Protein AF-A0AA35ZK18-F1 (afdb_monomer)

Mean predicted aligned error: 9.2 Å

pLDD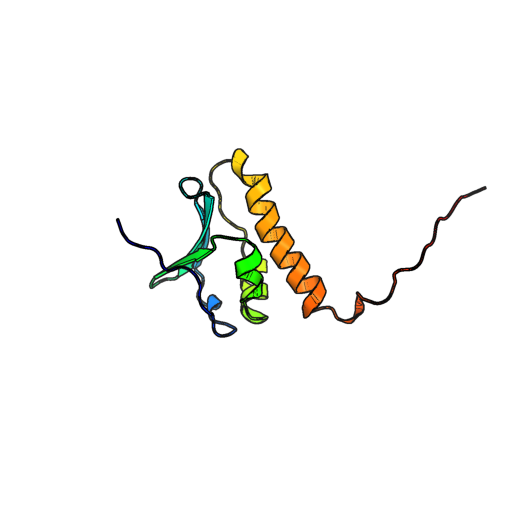T: mean 81.98, std 16.63, range [38.28, 95.06]

Nearest PDB structures (foldseek):
  7pwo-assembly1_k2  TM=5.373E-01  e=1.212E+00  Giardia lamblia ATCC 50803
  5t45-assembly1_A  TM=2.754E-01  e=8.329E+00  Gallus gallus

Radius of gyration: 16.93 Å; Cα contacts (8 Å, |Δi|>4): 133; chains: 1; bounding box: 49×48×28 Å

Secondary structure (DSSP, 8-state):
---PPBPS---TTGGGG--EEEEETTTTEEEEEETTEEEEE-SGGGGGGS-HHHHHHHHHSPPB-S-GGGHHHHHHHHHHHHHHIIIII-GGGSS----------

Solvent-accessible surface area (backbone atoms only — not comparable to full-atom values): 6582 Å² total; per-residue (Å²): 134,86,83,68,50,66,82,86,79,59,64,67,46,69,47,79,64,55,75,50,37,32,49,40,75,94,74,65,26,42,33,44,34,37,93,91,49,58,38,39,39,76,47,66,70,59,60,73,60,48,28,73,57,27,49,51,53,51,72,76,49,75,75,42,68,92,55,77,88,49,46,71,62,54,47,50,45,55,49,47,50,53,49,48,47,52,66,75,73,35,78,80,70,84,74,72,91,73,86,79,86,78,83,78,134

Sequence (105 aa):
MTQIPIVQHFCDGSLHNMEYWVFDEATATAVIKFPNGVFRIVDRKDLLQFGERDIHTSAQHRIIYKTELVEPVVKEFTSMIAEIIKKKMCPGVMGRSDMLVIEKD

Organism: Lactuca saligna (NCBI:txid75948)

Foldseek 3Di:
DDDAAEDPADDACNCVQFPAWEQDPVLRWIWTDGPVHIYTDNDLCSCVRYDPNNLVSNLVHQHHYDDPVCVVVSVVSNVSSVVCCVPPVCPPVPPDPDDDPDDDD

Structure (mmC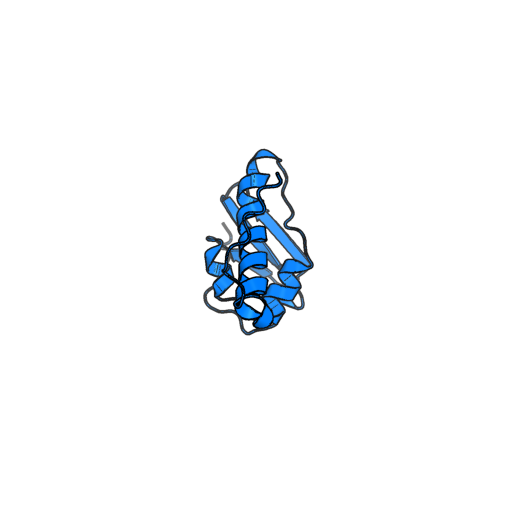IF, N/CA/C/O backbone):
data_AF-A0AA35ZK18-F1
#
_entry.id   AF-A0AA35ZK18-F1
#
loop_
_atom_site.group_PDB
_atom_site.id
_atom_site.type_symbol
_atom_site.label_atom_id
_atom_site.label_alt_id
_atom_site.label_comp_id
_atom_site.label_asym_id
_atom_site.label_entity_id
_atom_site.label_seq_id
_atom_site.pdbx_PDB_ins_code
_atom_site.Cartn_x
_atom_site.Cartn_y
_atom_site.Cartn_z
_atom_site.occupancy
_atom_site.B_iso_or_equiv
_atom_site.auth_seq_id
_atom_site.auth_comp_id
_atom_site.auth_asym_id
_atom_site.auth_atom_id
_atom_site.pdbx_PDB_model_num
ATOM 1 N N . MET A 1 1 ? -15.442 -14.435 10.343 1.00 43.47 1 MET A N 1
ATOM 2 C CA . MET A 1 1 ? -14.273 -13.552 10.150 1.00 43.47 1 MET A CA 1
ATOM 3 C C . MET A 1 1 ? -13.698 -13.864 8.784 1.00 43.47 1 MET A C 1
ATOM 5 O O . MET A 1 1 ? -13.257 -14.985 8.577 1.00 43.47 1 MET A O 1
ATOM 9 N N . THR A 1 2 ? -13.806 -12.943 7.831 1.00 52.72 2 THR A N 1
ATOM 10 C CA . THR A 1 2 ? -13.293 -13.150 6.471 1.00 52.72 2 THR A CA 1
ATOM 11 C C . THR A 1 2 ? -11.781 -12.959 6.500 1.00 52.72 2 THR A C 1
ATOM 13 O O . THR A 1 2 ? -11.303 -11.887 6.861 1.00 52.72 2 THR A O 1
ATOM 16 N N . GLN A 1 3 ? -11.024 -14.008 6.192 1.00 70.75 3 GLN A N 1
ATOM 17 C CA . GLN A 1 3 ? -9.566 -13.956 6.167 1.00 70.75 3 GLN A CA 1
ATOM 18 C C . GLN A 1 3 ? -9.124 -13.180 4.921 1.00 70.75 3 GLN A C 1
ATOM 20 O O . GLN A 1 3 ? -9.355 -13.625 3.799 1.00 70.75 3 GLN A O 1
ATOM 25 N N . ILE A 1 4 ? -8.540 -11.995 5.113 1.00 73.50 4 ILE A N 1
ATOM 26 C CA . ILE A 1 4 ? -7.982 -11.200 4.011 1.00 73.50 4 ILE A CA 1
ATOM 27 C C . ILE A 1 4 ? -6.634 -11.820 3.619 1.00 73.50 4 ILE A C 1
ATOM 29 O O . ILE A 1 4 ? -5.798 -12.024 4.505 1.00 73.50 4 ILE A O 1
ATOM 33 N N . PRO A 1 5 ? -6.402 -12.128 2.333 1.00 72.88 5 PRO A N 1
ATOM 34 C CA . PRO A 1 5 ? -5.141 -12.705 1.894 1.00 72.88 5 PRO A CA 1
ATOM 35 C C . PRO A 1 5 ? -3.970 -11.731 2.101 1.00 72.88 5 PRO A C 1
ATOM 37 O O . PRO A 1 5 ? -4.079 -10.525 1.855 1.00 72.88 5 PRO A O 1
ATOM 40 N N . ILE A 1 6 ? -2.842 -12.287 2.549 1.00 73.12 6 ILE A N 1
ATOM 41 C CA . ILE A 1 6 ? -1.549 -11.601 2.666 1.00 73.12 6 ILE A CA 1
ATOM 42 C C . ILE A 1 6 ? -0.813 -11.749 1.332 1.00 73.12 6 ILE A C 1
ATOM 44 O O . ILE A 1 6 ? -0.907 -12.791 0.679 1.00 73.12 6 ILE A O 1
ATOM 48 N N . VAL A 1 7 ? -0.088 -10.711 0.924 1.00 67.12 7 VAL A N 1
ATOM 49 C CA . VAL A 1 7 ? 0.692 -10.707 -0.319 1.00 67.12 7 VAL A CA 1
ATOM 50 C C . VAL A 1 7 ? 1.769 -11.798 -0.287 1.00 67.12 7 VAL A C 1
ATOM 52 O O . VAL A 1 7 ? 2.605 -11.812 0.611 1.00 67.12 7 VAL A O 1
ATOM 55 N N . GLN A 1 8 ? 1.757 -12.705 -1.272 1.00 63.78 8 GLN A N 1
ATOM 56 C CA . GLN A 1 8 ? 2.814 -13.718 -1.450 1.00 63.78 8 GLN A CA 1
ATOM 57 C C . GLN A 1 8 ? 3.607 -13.545 -2.756 1.00 63.78 8 GLN A C 1
ATOM 59 O O . GLN A 1 8 ? 4.766 -13.951 -2.817 1.00 63.78 8 GLN A O 1
ATOM 64 N N . HIS A 1 9 ? 3.011 -12.927 -3.781 1.00 67.06 9 HIS A N 1
ATOM 65 C CA . HIS A 1 9 ? 3.681 -12.427 -4.986 1.00 67.06 9 HIS A CA 1
ATOM 66 C C . HIS A 1 9 ? 2.659 -11.675 -5.846 1.00 67.06 9 HIS A C 1
ATOM 68 O O . HIS A 1 9 ? 1.578 -12.207 -6.099 1.00 67.06 9 HIS A O 1
ATOM 74 N N . PHE A 1 10 ? 2.995 -10.478 -6.325 1.00 71.06 10 PHE A N 1
ATOM 75 C CA . PHE A 1 10 ? 2.222 -9.794 -7.364 1.00 71.06 10 PHE A CA 1
ATOM 76 C C . PHE A 1 10 ? 2.997 -9.839 -8.679 1.00 71.06 10 PHE A C 1
ATOM 78 O O . PHE A 1 10 ? 4.193 -9.557 -8.714 1.00 71.06 10 PHE A O 1
ATOM 85 N N . CYS A 1 11 ? 2.320 -10.188 -9.774 1.00 82.94 11 CYS A N 1
ATOM 86 C CA . CYS A 1 11 ? 2.863 -9.906 -11.097 1.00 82.94 11 CYS A CA 1
ATOM 87 C C . CYS A 1 11 ? 2.928 -8.386 -11.272 1.00 82.94 11 CYS A C 1
ATOM 89 O O . CYS A 1 11 ? 1.980 -7.697 -10.903 1.00 82.94 11 CYS A O 1
ATOM 91 N N . ASP A 1 12 ? 4.004 -7.863 -11.856 1.00 87.88 12 ASP A N 1
ATOM 92 C CA . ASP A 1 12 ? 4.117 -6.422 -12.085 1.00 87.88 12 ASP A CA 1
ATOM 93 C C . ASP A 1 12 ? 2.915 -5.884 -12.886 1.00 87.88 12 ASP A C 1
ATOM 95 O O . ASP A 1 12 ? 2.542 -6.434 -13.931 1.00 87.88 12 ASP A O 1
ATOM 99 N N . GLY A 1 13 ? 2.311 -4.806 -12.387 1.00 89.38 13 GLY A N 1
ATOM 100 C CA . GLY A 1 13 ? 1.108 -4.183 -12.941 1.00 89.38 13 GLY A CA 1
ATOM 101 C C . GLY A 1 13 ? -0.203 -4.760 -12.398 1.00 89.38 13 GLY A C 1
ATOM 102 O O . GLY A 1 13 ? -1.274 -4.421 -12.905 1.00 89.38 13 GLY A O 1
ATOM 103 N N . SER A 1 14 ? -0.162 -5.619 -11.379 1.00 89.25 14 SER A N 1
ATOM 104 C CA . SER A 1 14 ? -1.370 -6.153 -10.737 1.00 89.25 14 SER A CA 1
ATOM 105 C C . SER A 1 14 ? -2.218 -5.081 -10.052 1.00 89.25 14 SER A C 1
ATOM 107 O O . SER A 1 14 ? -3.407 -5.302 -9.852 1.00 89.25 14 SER A O 1
ATOM 109 N N . LEU A 1 15 ? -1.648 -3.919 -9.724 1.00 90.69 15 LEU A N 1
ATOM 110 C CA . LEU A 1 15 ? -2.367 -2.808 -9.100 1.00 90.69 15 LEU A CA 1
ATOM 111 C C . LEU A 1 15 ? -3.109 -1.901 -10.091 1.00 90.69 15 LEU A C 1
ATOM 113 O O . LEU A 1 15 ? -3.742 -0.944 -9.658 1.00 90.69 15 LEU A O 1
ATOM 117 N N . HIS A 1 16 ? -3.080 -2.176 -11.400 1.00 90.62 16 HIS A N 1
ATOM 118 C CA . HIS A 1 16 ? -3.683 -1.304 -12.424 1.00 90.62 16 HIS A CA 1
ATOM 119 C C . HIS A 1 16 ? -5.182 -1.002 -12.218 1.00 90.62 16 HIS A C 1
ATOM 121 O O . HIS A 1 16 ? -5.678 -0.003 -12.730 1.00 90.62 16 HIS A O 1
ATOM 127 N N . ASN A 1 17 ? -5.903 -1.862 -11.496 1.00 90.19 17 ASN A N 1
ATOM 128 C CA . ASN A 1 17 ? -7.319 -1.719 -11.154 1.00 90.19 17 ASN A CA 1
ATOM 129 C C . ASN A 1 17 ? -7.549 -1.509 -9.645 1.00 90.19 17 ASN A C 1
ATOM 131 O O . ASN A 1 17 ? -8.633 -1.803 -9.142 1.00 90.19 17 ASN A O 1
ATOM 135 N N . MET A 1 18 ? -6.534 -1.042 -8.915 1.00 93.19 18 MET A N 1
ATOM 136 C CA . MET A 1 18 ? -6.684 -0.611 -7.528 1.00 93.19 18 MET A CA 1
ATOM 137 C C . MET A 1 18 ? -7.706 0.530 -7.448 1.00 93.19 18 MET A C 1
ATOM 139 O O . MET A 1 18 ? -7.592 1.516 -8.169 1.00 93.19 18 MET A O 1
ATOM 143 N N . GLU A 1 19 ? -8.684 0.413 -6.550 1.00 92.75 19 GLU A N 1
ATOM 144 C CA . GLU A 1 19 ? -9.666 1.479 -6.306 1.00 92.75 19 GLU A CA 1
ATOM 145 C C . GLU A 1 19 ? -9.120 2.490 -5.299 1.00 92.75 19 GLU A C 1
ATOM 147 O O . GLU A 1 19 ? -9.168 3.700 -5.504 1.00 92.75 19 GLU A O 1
ATOM 152 N N . TYR A 1 20 ? -8.601 1.978 -4.185 1.00 91.62 20 TYR A N 1
ATOM 153 C CA . TYR A 1 20 ? -7.972 2.764 -3.136 1.00 91.62 20 TYR A CA 1
ATOM 154 C C . TYR A 1 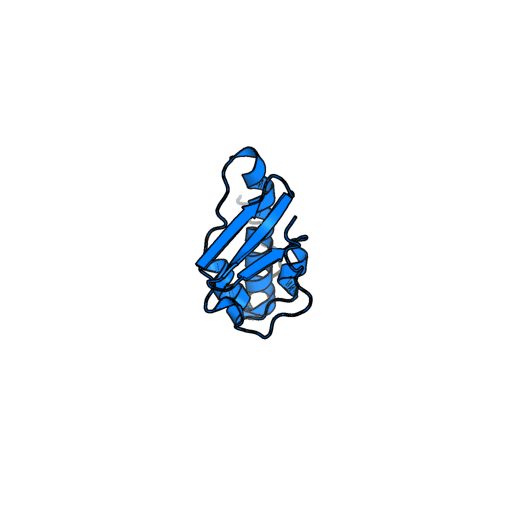20 ? -7.151 1.856 -2.231 1.00 91.62 20 TYR A C 1
ATOM 156 O O . TYR A 1 20 ? -7.256 0.628 -2.262 1.00 91.62 20 TYR A O 1
ATOM 164 N N . TRP A 1 21 ? -6.370 2.475 -1.359 1.00 93.62 21 TRP A N 1
ATOM 165 C CA . TRP A 1 21 ? -5.716 1.780 -0.268 1.00 93.62 21 TRP A CA 1
ATOM 166 C C . TRP A 1 21 ? -5.833 2.581 1.023 1.00 93.62 21 TRP A C 1
ATOM 168 O O . TRP A 1 21 ? -5.802 3.812 1.030 1.00 93.62 21 TRP A O 1
ATOM 178 N N . VAL A 1 22 ? -6.069 1.864 2.113 1.00 94.69 22 VAL A N 1
ATOM 179 C CA . VAL A 1 22 ? -6.476 2.406 3.409 1.00 94.69 22 VAL A CA 1
ATOM 180 C C . VAL A 1 22 ? -5.607 1.804 4.501 1.00 94.69 22 VAL A C 1
ATOM 182 O O . VAL A 1 22 ? -5.200 0.651 4.403 1.00 94.69 22 VAL A O 1
ATOM 185 N N . PHE A 1 23 ? -5.327 2.563 5.550 1.00 94.94 23 PHE A N 1
ATOM 186 C CA . PHE A 1 23 ? -4.731 2.032 6.762 1.00 94.94 23 PHE A CA 1
ATOM 187 C C . PHE A 1 23 ? -5.837 1.565 7.710 1.00 94.94 23 PHE A C 1
ATOM 189 O O . PHE A 1 23 ? -6.659 2.357 8.173 1.00 94.94 23 PHE A O 1
ATOM 196 N N . ASP A 1 24 ? -5.873 0.264 7.972 1.00 91.94 24 ASP A N 1
ATOM 197 C CA . ASP A 1 24 ? -6.763 -0.340 8.951 1.00 91.94 24 ASP A CA 1
ATOM 198 C C . ASP A 1 24 ? -6.124 -0.274 10.340 1.00 91.94 24 ASP A C 1
ATOM 200 O O . ASP A 1 24 ? -5.202 -1.025 10.663 1.00 91.94 24 ASP A O 1
ATOM 204 N N . GLU A 1 25 ? -6.637 0.636 11.164 1.00 89.31 25 GLU A N 1
ATOM 205 C CA . GLU A 1 25 ? -6.152 0.898 12.522 1.00 89.31 25 GLU A CA 1
ATOM 206 C C . GLU A 1 25 ? -6.397 -0.283 13.464 1.00 89.31 25 GLU A C 1
ATOM 208 O O . GLU A 1 25 ? -5.568 -0.557 14.329 1.00 89.31 25 GLU A O 1
ATOM 213 N N . ALA A 1 26 ? -7.496 -1.025 13.272 1.00 89.25 26 ALA A N 1
ATOM 214 C CA . ALA A 1 26 ? -7.843 -2.153 14.138 1.00 89.25 26 ALA A CA 1
ATOM 215 C C . ALA A 1 26 ? -6.811 -3.276 14.040 1.00 89.25 26 ALA A C 1
ATOM 217 O O . ALA A 1 26 ? -6.627 -4.059 14.971 1.00 89.25 26 ALA A O 1
ATOM 218 N N . THR A 1 27 ? -6.150 -3.358 12.890 1.00 87.44 27 THR A N 1
ATOM 219 C CA . THR A 1 27 ? -5.209 -4.422 12.598 1.00 87.44 27 THR A CA 1
ATOM 220 C C . THR A 1 27 ? -3.799 -3.907 12.306 1.00 87.44 27 THR A C 1
ATOM 222 O O . THR A 1 27 ? -2.914 -4.718 12.044 1.00 87.44 27 THR A O 1
ATOM 225 N N . ALA A 1 28 ? -3.589 -2.589 12.408 1.00 88.81 28 ALA A N 1
ATOM 226 C CA . ALA A 1 28 ? -2.341 -1.861 12.185 1.00 88.81 28 ALA A CA 1
ATOM 227 C C . ALA A 1 28 ? -1.663 -2.182 10.841 1.00 88.81 28 ALA A C 1
ATOM 229 O O . ALA A 1 28 ? -0.463 -2.440 10.785 1.00 88.81 28 ALA A O 1
ATOM 230 N N . THR A 1 29 ? -2.431 -2.197 9.748 1.00 91.38 29 THR A N 1
ATOM 231 C CA . THR A 1 29 ? -1.911 -2.585 8.421 1.00 91.38 29 THR A CA 1
ATOM 232 C C . THR A 1 29 ? -2.490 -1.770 7.286 1.00 91.38 29 THR A C 1
ATOM 234 O O . THR A 1 29 ? -3.597 -1.247 7.390 1.00 91.38 29 THR A O 1
ATOM 237 N N . ALA A 1 30 ? -1.770 -1.717 6.167 1.00 92.88 30 ALA A N 1
ATOM 238 C CA . ALA A 1 30 ? -2.308 -1.164 4.936 1.00 92.88 30 ALA A CA 1
ATOM 239 C C . ALA A 1 30 ? -3.126 -2.228 4.187 1.00 92.88 30 ALA A C 1
ATOM 241 O O . ALA A 1 30 ? -2.753 -3.398 4.109 1.00 92.88 30 ALA A O 1
ATOM 242 N N . VAL A 1 31 ? -4.258 -1.822 3.627 1.00 93.62 31 VAL A N 1
ATOM 243 C CA . VAL A 1 31 ? -5.171 -2.670 2.863 1.00 93.62 31 VAL A CA 1
ATOM 244 C C . VAL A 1 31 ? -5.375 -2.041 1.496 1.00 93.62 31 VAL A C 1
ATOM 246 O O . VAL A 1 31 ? -5.816 -0.900 1.400 1.00 93.62 31 VAL A O 1
ATOM 249 N N . ILE A 1 32 ? -5.086 -2.795 0.440 1.00 93.31 32 ILE A N 1
ATOM 250 C CA . ILE A 1 32 ? -5.391 -2.421 -0.939 1.00 93.31 32 ILE A CA 1
ATOM 251 C C . ILE A 1 32 ? -6.759 -2.990 -1.305 1.00 93.31 32 ILE A C 1
ATOM 253 O O . ILE A 1 32 ? -7.006 -4.191 -1.161 1.00 93.31 32 ILE A O 1
ATOM 257 N N . LYS A 1 33 ? -7.645 -2.126 -1.795 1.00 92.50 33 LYS A N 1
ATOM 258 C CA . LYS A 1 33 ? -8.966 -2.488 -2.293 1.00 92.50 33 LYS A CA 1
ATOM 259 C C . LYS A 1 33 ? -8.961 -2.578 -3.817 1.00 92.50 33 LYS A C 1
ATOM 261 O O . LYS A 1 33 ? -8.501 -1.676 -4.513 1.00 92.50 33 LYS A O 1
ATOM 266 N N . PHE A 1 34 ? -9.551 -3.662 -4.303 1.00 91.44 34 PHE A N 1
ATOM 267 C CA . PHE A 1 34 ? -9.866 -3.911 -5.703 1.00 91.44 34 PHE A CA 1
ATOM 268 C C . PHE A 1 34 ? -11.380 -4.111 -5.858 1.00 91.44 34 PHE A C 1
ATOM 270 O O . PHE A 1 34 ? -12.042 -4.500 -4.880 1.00 91.44 34 PHE A O 1
ATOM 277 N N . PRO A 1 35 ? -11.917 -4.010 -7.087 1.00 89.69 35 PRO A N 1
ATOM 278 C CA . PRO A 1 35 ? -13.328 -4.293 -7.348 1.00 89.69 35 PRO A CA 1
ATOM 279 C C . PRO A 1 35 ? -13.733 -5.686 -6.848 1.00 89.69 35 PRO A C 1
ATOM 281 O O . PRO A 1 35 ? -14.750 -5.859 -6.179 1.00 89.69 35 PRO A O 1
ATOM 284 N N . ASN A 1 36 ? -12.860 -6.675 -7.067 1.00 87.00 36 ASN A N 1
ATOM 285 C CA . ASN A 1 36 ? -13.144 -8.087 -6.801 1.00 87.00 36 ASN A CA 1
ATOM 286 C C . ASN A 1 36 ? -12.435 -8.640 -5.556 1.00 87.00 36 ASN A C 1
ATOM 288 O O . ASN A 1 36 ? -12.420 -9.851 -5.349 1.00 87.00 36 ASN A O 1
ATOM 292 N N . GLY A 1 37 ? -11.814 -7.795 -4.728 1.00 86.88 37 GLY A N 1
ATOM 293 C CA . GLY A 1 37 ? -11.044 -8.303 -3.598 1.00 86.88 37 GLY A CA 1
ATOM 294 C C . GLY A 1 37 ? -10.403 -7.241 -2.723 1.00 86.88 37 GLY A C 1
ATOM 295 O O . GLY A 1 37 ? -10.537 -6.040 -2.946 1.00 86.88 37 GLY A O 1
ATOM 296 N N . VAL A 1 38 ? -9.718 -7.713 -1.692 1.00 90.38 38 VAL A N 1
ATOM 297 C CA . VAL A 1 38 ? -8.891 -6.908 -0.794 1.00 90.38 38 VAL A CA 1
ATOM 298 C C . VAL A 1 38 ? -7.608 -7.667 -0.516 1.00 90.38 38 VAL A C 1
ATOM 300 O O . VAL A 1 38 ? -7.634 -8.889 -0.378 1.00 90.38 38 VAL A O 1
ATOM 303 N N . PHE A 1 39 ? -6.507 -6.941 -0.409 1.00 88.69 39 PHE A N 1
ATOM 304 C CA . PHE A 1 39 ? -5.213 -7.490 -0.029 1.00 88.69 39 PHE A CA 1
ATOM 305 C C . PHE A 1 39 ? -4.640 -6.698 1.125 1.00 88.69 39 PHE A C 1
ATOM 307 O O . PHE A 1 39 ? -4.813 -5.483 1.201 1.00 88.69 39 PHE A O 1
ATOM 314 N N . ARG A 1 40 ? -3.948 -7.396 2.019 1.00 90.81 40 ARG A N 1
ATOM 315 C CA . ARG A 1 40 ? -3.369 -6.803 3.216 1.00 90.81 40 ARG A CA 1
ATOM 316 C C . ARG A 1 40 ? -1.850 -6.796 3.127 1.00 90.81 40 ARG A C 1
ATOM 318 O O . ARG A 1 40 ? -1.237 -7.811 2.804 1.00 90.81 40 ARG A O 1
ATOM 325 N N . ILE A 1 41 ? -1.276 -5.645 3.441 1.00 91.38 41 ILE A N 1
ATOM 326 C CA . ILE A 1 41 ? 0.155 -5.377 3.525 1.00 91.38 41 ILE A CA 1
ATOM 327 C C . ILE A 1 41 ? 0.471 -5.239 5.009 1.00 91.38 41 ILE A C 1
ATOM 329 O O . ILE A 1 41 ? 0.045 -4.278 5.657 1.00 91.38 41 ILE A O 1
ATOM 333 N N . VAL A 1 42 ? 1.141 -6.250 5.556 1.00 89.06 42 VAL A N 1
ATOM 334 C CA . VAL A 1 42 ? 1.349 -6.353 7.002 1.00 89.06 42 VAL A CA 1
ATOM 335 C C . VAL A 1 42 ? 2.572 -5.552 7.419 1.00 89.06 42 VAL A C 1
ATOM 337 O O . VAL A 1 42 ? 2.519 -4.825 8.407 1.00 89.06 42 VAL A O 1
ATOM 340 N N . ASP A 1 43 ? 3.642 -5.637 6.633 1.00 90.19 43 ASP A N 1
ATOM 341 C CA . ASP A 1 43 ? 4.866 -4.870 6.830 1.00 90.19 43 ASP A CA 1
ATOM 342 C C . ASP A 1 43 ? 5.096 -3.964 5.615 1.00 90.19 43 ASP A C 1
ATOM 344 O O . ASP A 1 43 ? 4.889 -4.359 4.469 1.00 90.19 43 ASP A O 1
ATOM 348 N N . ARG A 1 44 ? 5.592 -2.742 5.833 1.00 91.31 44 ARG A N 1
ATOM 349 C CA . ARG A 1 44 ? 6.018 -1.855 4.738 1.00 91.31 44 ARG A CA 1
ATOM 350 C C . ARG A 1 44 ? 7.037 -2.521 3.804 1.00 91.31 44 ARG A C 1
ATOM 352 O O . ARG A 1 44 ? 7.089 -2.187 2.627 1.00 91.31 44 ARG A O 1
ATOM 359 N N . LYS A 1 45 ? 7.838 -3.471 4.297 1.00 91.12 45 LYS A N 1
ATOM 360 C CA . LYS A 1 45 ? 8.788 -4.263 3.503 1.00 91.12 45 LYS A CA 1
ATOM 361 C C . LYS A 1 45 ? 8.108 -5.157 2.470 1.00 91.12 45 LYS A C 1
ATOM 363 O O . LYS A 1 45 ? 8.752 -5.485 1.477 1.00 91.12 45 LYS A O 1
ATOM 368 N N . ASP A 1 46 ? 6.832 -5.493 2.640 1.00 90.38 46 ASP A N 1
ATOM 369 C CA . ASP A 1 46 ? 6.072 -6.252 1.641 1.00 90.38 46 ASP A CA 1
ATOM 370 C C . ASP A 1 46 ? 5.959 -5.472 0.317 1.00 90.38 46 ASP A C 1
ATOM 372 O O . ASP A 1 46 ? 5.889 -6.075 -0.753 1.00 90.38 46 ASP A O 1
ATOM 376 N N . LEU A 1 47 ? 6.072 -4.135 0.356 1.00 90.88 47 LEU A N 1
ATOM 377 C CA . LEU A 1 47 ? 6.143 -3.282 -0.838 1.00 90.88 47 LEU A CA 1
ATOM 378 C C . LEU A 1 47 ? 7.379 -3.566 -1.705 1.00 90.88 47 LEU A C 1
ATOM 380 O O . LEU A 1 47 ? 7.379 -3.254 -2.891 1.00 90.88 47 LEU A O 1
ATOM 384 N N . LEU A 1 48 ? 8.439 -4.179 -1.166 1.00 89.81 48 LEU A N 1
ATOM 385 C CA . LEU A 1 48 ? 9.620 -4.547 -1.957 1.00 89.81 48 LEU A CA 1
ATOM 386 C C . LEU A 1 48 ? 9.313 -5.619 -3.009 1.00 89.81 48 LEU A C 1
ATOM 388 O O . LEU A 1 48 ? 10.051 -5.715 -3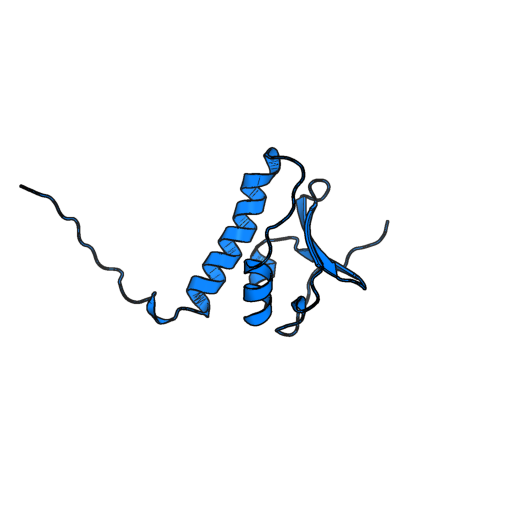.995 1.00 89.81 48 LEU A O 1
ATOM 392 N N . GLN A 1 49 ? 8.242 -6.392 -2.796 1.00 88.81 49 GLN A N 1
ATOM 393 C CA . GLN A 1 49 ? 7.755 -7.417 -3.719 1.00 88.81 49 GLN A CA 1
ATOM 394 C C . GLN A 1 49 ? 6.984 -6.821 -4.904 1.00 88.81 49 GLN A C 1
ATOM 396 O O . GLN A 1 49 ? 6.695 -7.537 -5.858 1.00 88.81 49 GLN A O 1
ATOM 401 N N . PHE A 1 50 ? 6.629 -5.534 -4.850 1.00 89.75 50 PHE A N 1
ATOM 402 C CA . PHE A 1 50 ? 5.867 -4.893 -5.914 1.00 89.75 50 PHE A CA 1
ATOM 403 C C . PHE A 1 50 ? 6.771 -4.593 -7.109 1.00 89.75 50 PHE A C 1
ATOM 405 O O . PHE A 1 50 ? 7.940 -4.201 -6.964 1.00 89.75 50 PHE A O 1
ATOM 412 N N . GLY A 1 51 ? 6.202 -4.776 -8.299 1.00 90.38 51 GLY A N 1
ATOM 413 C CA . GLY A 1 51 ? 6.831 -4.380 -9.545 1.00 90.38 51 GLY A CA 1
ATOM 414 C C . GLY A 1 51 ? 6.858 -2.861 -9.723 1.00 90.38 51 GLY A C 1
ATOM 415 O O . GLY A 1 51 ? 6.255 -2.103 -8.962 1.00 90.38 51 GLY A O 1
ATOM 416 N N . GLU A 1 52 ? 7.590 -2.398 -10.732 1.00 91.38 52 GLU A N 1
ATOM 417 C CA . GLU A 1 52 ? 7.766 -0.971 -11.015 1.00 91.38 52 GLU A CA 1
ATOM 418 C C . GLU A 1 52 ? 6.427 -0.258 -11.258 1.00 91.38 52 GLU A C 1
ATOM 420 O O . GLU A 1 52 ? 6.173 0.805 -10.683 1.00 91.38 52 GLU A O 1
ATOM 425 N N . ARG A 1 53 ? 5.534 -0.872 -12.047 1.00 92.06 53 ARG A N 1
ATOM 426 C CA . ARG A 1 53 ? 4.218 -0.297 -12.358 1.00 92.06 53 ARG A CA 1
ATOM 427 C C . ARG A 1 53 ? 3.344 -0.214 -11.116 1.00 92.06 53 ARG A C 1
ATOM 429 O O . ARG A 1 53 ? 2.669 0.789 -10.914 1.00 92.06 53 ARG A O 1
ATOM 436 N N . ASP A 1 54 ? 3.418 -1.220 -10.254 1.00 92.44 54 ASP A N 1
ATOM 437 C CA . ASP A 1 54 ? 2.656 -1.259 -9.005 1.00 92.44 54 ASP A CA 1
ATOM 438 C C . ASP A 1 54 ? 3.117 -0.178 -8.019 1.00 92.44 54 ASP A C 1
ATOM 440 O O . ASP A 1 54 ? 2.297 0.492 -7.386 1.00 92.44 54 ASP A O 1
ATOM 444 N N . ILE A 1 55 ? 4.429 0.054 -7.918 1.00 93.19 55 ILE A N 1
ATOM 445 C CA . ILE A 1 55 ? 4.978 1.138 -7.095 1.00 93.19 55 ILE A CA 1
ATOM 446 C C . ILE A 1 55 ? 4.527 2.503 -7.622 1.00 93.19 55 ILE A C 1
ATOM 448 O O . ILE A 1 55 ? 4.132 3.354 -6.825 1.00 93.19 55 ILE A O 1
ATOM 452 N N . HIS A 1 56 ? 4.523 2.709 -8.942 1.00 92.31 56 HIS A N 1
ATOM 453 C CA . HIS A 1 56 ? 4.001 3.939 -9.537 1.00 92.31 56 HIS A CA 1
ATOM 454 C C . HIS A 1 56 ? 2.516 4.143 -9.234 1.00 92.31 56 HIS A C 1
ATOM 456 O O . HIS A 1 56 ? 2.132 5.223 -8.782 1.00 92.31 56 HIS A O 1
ATOM 462 N N . THR A 1 57 ? 1.689 3.112 -9.422 1.00 92.94 57 THR A N 1
ATOM 463 C CA . THR A 1 57 ? 0.261 3.180 -9.091 1.00 92.94 57 THR A CA 1
ATOM 464 C C . THR A 1 57 ? 0.043 3.502 -7.616 1.00 92.94 57 THR A C 1
ATOM 466 O O . THR A 1 57 ? -0.770 4.366 -7.288 1.00 92.94 57 THR A O 1
ATOM 469 N N . SER A 1 58 ? 0.806 2.875 -6.721 1.00 91.88 58 SER A N 1
ATOM 470 C CA . SER A 1 58 ? 0.723 3.149 -5.284 1.00 91.88 58 SER A CA 1
ATOM 471 C C . SER A 1 58 ? 1.135 4.588 -4.955 1.00 91.88 58 SER A C 1
ATOM 473 O O . SER A 1 58 ? 0.475 5.248 -4.162 1.00 91.88 58 SER A O 1
ATOM 475 N N . ALA A 1 59 ? 2.175 5.119 -5.605 1.00 91.94 59 ALA A N 1
ATOM 476 C CA . ALA A 1 59 ? 2.642 6.493 -5.403 1.00 91.94 59 ALA A CA 1
ATOM 477 C C . ALA A 1 59 ? 1.635 7.562 -5.861 1.00 91.94 59 ALA A C 1
ATOM 479 O O . ALA A 1 59 ? 1.633 8.676 -5.338 1.00 91.94 59 ALA A O 1
ATOM 480 N N . GLN A 1 60 ? 0.779 7.235 -6.831 1.00 91.56 60 GLN A N 1
ATOM 481 C CA . GLN A 1 60 ? -0.274 8.127 -7.322 1.00 91.56 60 GLN A CA 1
ATOM 482 C C . GLN A 1 60 ? -1.476 8.217 -6.371 1.00 91.56 60 GLN A C 1
ATOM 484 O O . GLN A 1 60 ? -2.265 9.156 -6.475 1.00 91.56 60 GLN A O 1
ATOM 489 N N . HIS A 1 61 ? -1.611 7.280 -5.429 1.00 89.31 61 HIS A N 1
ATOM 490 C CA . HIS A 1 61 ? -2.744 7.211 -4.513 1.00 89.31 61 HIS A CA 1
ATOM 491 C C . HIS A 1 61 ? -2.305 7.494 -3.077 1.00 89.31 61 HIS A C 1
ATOM 493 O O . HIS A 1 61 ? -1.380 6.884 -2.547 1.00 89.31 61 HIS A O 1
ATOM 499 N N . ARG A 1 62 ? -3.015 8.386 -2.384 1.00 89.12 62 ARG A N 1
ATOM 500 C CA . ARG A 1 62 ? -2.773 8.615 -0.951 1.00 89.12 62 ARG A CA 1
ATOM 501 C C . ARG A 1 62 ? -3.395 7.481 -0.137 1.00 89.12 62 ARG A C 1
ATOM 503 O O . ARG A 1 62 ? -4.515 7.066 -0.429 1.00 89.12 62 ARG A O 1
ATOM 510 N N . ILE A 1 63 ? -2.682 7.013 0.887 1.00 93.00 63 ILE A N 1
ATOM 511 C CA . ILE A 1 63 ? -3.249 6.083 1.869 1.00 93.00 63 ILE A CA 1
ATOM 512 C C . ILE A 1 63 ? -4.334 6.830 2.643 1.00 93.00 63 ILE A C 1
ATOM 514 O O . ILE A 1 63 ? -4.078 7.894 3.207 1.00 93.00 63 ILE A O 1
ATOM 518 N N . ILE A 1 64 ? -5.538 6.269 2.671 1.00 94.75 64 ILE A N 1
ATOM 519 C CA . ILE A 1 64 ? -6.667 6.802 3.437 1.00 94.75 64 ILE A CA 1
ATOM 520 C C . ILE A 1 64 ? -6.547 6.308 4.885 1.00 94.75 64 ILE A C 1
ATOM 522 O O . ILE A 1 64 ? -6.290 5.132 5.111 1.00 94.75 64 ILE A O 1
ATOM 526 N N . TYR A 1 65 ? -6.746 7.167 5.881 1.00 93.69 65 TYR A N 1
ATOM 527 C CA . TYR A 1 65 ? -6.749 6.793 7.302 1.00 93.69 65 TYR A CA 1
ATOM 528 C C . TYR A 1 65 ? -7.747 7.667 8.072 1.00 93.69 65 TYR A C 1
ATOM 530 O O . TYR A 1 65 ? -8.115 8.737 7.585 1.00 93.69 65 TYR A O 1
ATOM 538 N N . LYS A 1 66 ? -8.252 7.198 9.225 1.00 89.56 66 LYS A N 1
ATOM 539 C CA . LYS A 1 66 ? -9.331 7.892 9.954 1.00 89.56 66 LYS A CA 1
ATOM 540 C C . LYS A 1 66 ? -8.809 8.827 11.037 1.00 89.56 66 LYS A C 1
ATOM 542 O O . LYS A 1 66 ? -9.425 9.865 11.262 1.00 89.56 66 LYS A O 1
ATOM 547 N N . THR A 1 67 ? -7.718 8.468 11.710 1.00 89.81 67 THR A N 1
ATOM 548 C CA . THR A 1 67 ? -7.187 9.238 12.841 1.00 89.81 67 THR A CA 1
ATOM 549 C C . THR A 1 67 ? -5.777 9.764 12.578 1.00 89.81 67 THR A C 1
ATOM 551 O O . THR A 1 67 ? -4.935 9.088 11.996 1.00 89.81 67 THR A O 1
ATOM 554 N N . GLU A 1 68 ? -5.469 10.974 13.047 1.00 89.38 68 GLU A N 1
ATOM 555 C CA . GLU A 1 68 ? -4.111 11.536 12.931 1.00 89.38 68 GLU A CA 1
ATOM 556 C C . GLU A 1 68 ? -3.075 10.747 13.750 1.00 89.38 68 GLU A C 1
ATOM 558 O O . GLU A 1 68 ? -1.885 10.772 13.448 1.00 89.38 68 GLU A O 1
ATOM 563 N N . LEU A 1 69 ? -3.526 9.968 14.739 1.00 90.00 69 LEU A N 1
ATOM 564 C CA . LEU A 1 69 ? -2.667 9.120 15.566 1.00 90.00 69 LEU A CA 1
ATOM 565 C C . LEU A 1 69 ? -1.897 8.075 14.748 1.00 90.00 69 LEU A C 1
ATOM 567 O O . LEU A 1 69 ? -0.807 7.674 15.151 1.00 90.00 69 LEU A O 1
ATOM 571 N N . VAL A 1 70 ? -2.438 7.646 13.603 1.00 91.12 70 VAL A N 1
ATOM 572 C CA . VAL A 1 70 ? -1.780 6.663 12.729 1.00 91.12 70 VAL A CA 1
ATOM 573 C C . VAL A 1 70 ? -0.971 7.296 11.599 1.00 91.12 70 VAL A C 1
ATOM 575 O O . VAL A 1 70 ? -0.277 6.584 10.873 1.00 91.12 70 VAL A O 1
ATOM 578 N N . GLU A 1 71 ? -0.992 8.626 11.466 1.00 92.19 71 GLU A N 1
ATOM 579 C CA . GLU A 1 71 ? -0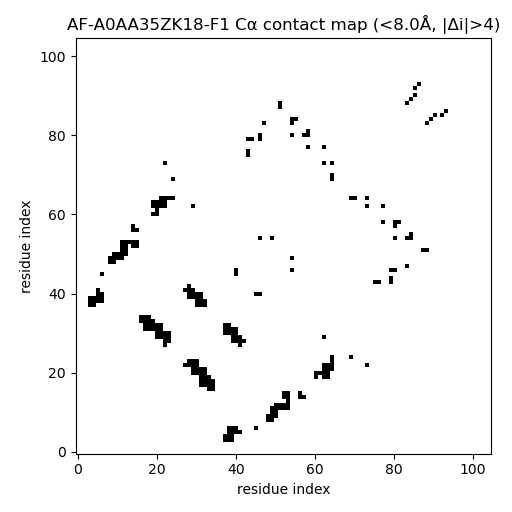.242 9.349 10.434 1.00 92.19 71 GLU A CA 1
ATOM 580 C C . GLU A 1 71 ? 1.260 9.000 10.422 1.00 92.19 71 GLU A C 1
ATOM 582 O O . GLU A 1 71 ? 1.791 8.783 9.328 1.00 92.19 71 GLU A O 1
ATOM 587 N N . PRO A 1 72 ? 1.969 8.876 11.568 1.00 93.00 72 PRO A N 1
ATOM 588 C CA . PRO A 1 72 ? 3.379 8.487 11.560 1.00 93.00 72 PRO A CA 1
ATOM 589 C C . PRO A 1 72 ? 3.608 7.127 10.894 1.00 93.00 72 PRO A C 1
ATOM 591 O O . PRO A 1 72 ? 4.522 6.990 10.086 1.00 93.00 72 PRO A O 1
ATOM 594 N N . VAL A 1 73 ? 2.739 6.150 11.165 1.00 91.25 73 VAL A N 1
ATOM 595 C CA . VAL A 1 73 ? 2.834 4.796 10.599 1.00 91.25 73 VAL A CA 1
ATOM 596 C C . VAL A 1 73 ? 2.524 4.818 9.104 1.00 91.25 73 VAL A C 1
ATOM 598 O O . VAL A 1 73 ? 3.255 4.245 8.300 1.00 91.25 73 VAL A O 1
ATOM 601 N N . VAL A 1 74 ? 1.485 5.549 8.698 1.00 92.88 74 VAL A N 1
ATOM 602 C CA . VAL A 1 74 ? 1.126 5.737 7.284 1.00 92.88 74 VAL A CA 1
ATOM 603 C C . VAL A 1 74 ? 2.266 6.395 6.494 1.00 92.88 74 VAL A C 1
ATOM 605 O O . VAL A 1 74 ? 2.554 6.016 5.350 1.00 92.88 74 VAL A O 1
ATOM 608 N N . LYS A 1 75 ? 2.966 7.357 7.107 1.00 94.00 75 LYS A N 1
ATOM 609 C CA . LYS A 1 75 ? 4.152 7.985 6.516 1.00 94.00 75 LYS A CA 1
ATOM 610 C C . LYS A 1 75 ? 5.288 6.995 6.294 1.00 94.00 75 LYS A C 1
ATOM 612 O O . LYS A 1 75 ? 6.027 7.184 5.331 1.00 94.00 75 LYS A O 1
ATOM 617 N N . GLU A 1 76 ? 5.421 5.931 7.082 1.00 94.50 76 GLU A N 1
ATOM 618 C CA . GLU A 1 76 ? 6.441 4.904 6.832 1.00 94.50 76 GLU A CA 1
ATOM 619 C C . GLU A 1 76 ? 6.182 4.132 5.531 1.00 94.50 76 GLU A C 1
ATOM 621 O O . GLU A 1 76 ? 7.114 3.912 4.757 1.00 94.50 76 GLU A O 1
ATOM 626 N N . PHE A 1 77 ? 4.926 3.768 5.246 1.00 93.69 77 PHE A N 1
ATOM 627 C CA . PHE A 1 77 ? 4.551 3.127 3.976 1.00 93.69 77 PHE A CA 1
ATOM 628 C C . PHE A 1 77 ? 4.813 4.054 2.787 1.00 93.69 77 PHE A C 1
ATOM 630 O O . PHE A 1 77 ? 5.409 3.649 1.789 1.00 93.69 77 PHE A O 1
ATOM 637 N N . THR A 1 78 ? 4.430 5.324 2.919 1.00 93.81 78 THR A N 1
ATOM 638 C CA . THR A 1 78 ? 4.659 6.332 1.874 1.00 93.81 78 THR A CA 1
ATOM 639 C C . THR A 1 78 ? 6.158 6.586 1.660 1.00 93.81 78 THR A C 1
ATOM 641 O O . THR A 1 78 ? 6.622 6.688 0.525 1.00 93.81 78 THR A O 1
ATOM 644 N N . SER A 1 79 ? 6.942 6.625 2.742 1.00 94.88 79 SER A N 1
ATOM 645 C CA . SER A 1 79 ? 8.402 6.786 2.685 1.00 94.88 79 SER A CA 1
ATOM 646 C C . SER A 1 79 ? 9.073 5.588 2.018 1.00 94.88 79 SER A C 1
ATOM 648 O O . SER A 1 79 ? 9.973 5.770 1.203 1.00 94.88 79 SER A O 1
ATOM 650 N N . MET A 1 80 ? 8.600 4.367 2.291 1.00 95.06 80 MET A N 1
ATOM 651 C CA . MET A 1 80 ? 9.101 3.158 1.635 1.00 95.06 80 MET A CA 1
ATOM 652 C C . MET A 1 80 ? 8.873 3.198 0.118 1.00 95.06 80 MET A C 1
ATOM 654 O O . MET A 1 80 ? 9.787 2.886 -0.640 1.00 95.06 80 MET A O 1
ATOM 658 N N . ILE A 1 81 ? 7.699 3.644 -0.345 1.00 93.31 81 ILE A N 1
ATOM 659 C CA . ILE A 1 81 ? 7.448 3.853 -1.782 1.00 93.31 81 ILE A CA 1
ATOM 660 C C . ILE A 1 81 ? 8.458 4.839 -2.373 1.00 93.31 81 ILE A C 1
ATOM 662 O O . ILE A 1 81 ? 9.075 4.546 -3.398 1.00 93.31 81 ILE A O 1
ATOM 666 N N . ALA A 1 82 ? 8.665 5.984 -1.718 1.00 93.31 82 ALA A N 1
ATOM 667 C CA . ALA A 1 82 ? 9.612 6.992 -2.185 1.00 93.31 82 ALA A CA 1
ATOM 668 C C . ALA A 1 82 ? 11.051 6.448 -2.253 1.00 93.31 82 ALA A C 1
ATOM 670 O O . ALA A 1 82 ? 11.773 6.710 -3.218 1.00 93.31 82 ALA A O 1
ATOM 671 N N . GLU A 1 83 ? 11.467 5.646 -1.268 1.00 93.94 83 GLU A N 1
ATOM 672 C CA . GLU A 1 83 ? 12.759 4.962 -1.292 1.00 93.94 83 GLU A CA 1
ATOM 673 C C . GLU A 1 83 ? 12.886 3.979 -2.456 1.00 93.94 83 GLU A C 1
ATOM 675 O O . 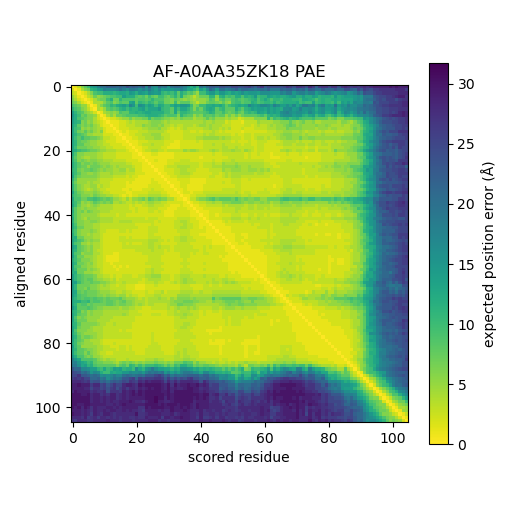GLU A 1 83 ? 13.937 3.940 -3.102 1.00 93.94 83 GLU A O 1
ATOM 680 N N . ILE A 1 84 ? 11.843 3.190 -2.729 1.00 92.12 84 ILE A N 1
ATOM 681 C CA . ILE A 1 84 ? 11.841 2.229 -3.834 1.00 92.12 84 ILE A CA 1
ATOM 682 C C . ILE A 1 84 ? 11.975 2.965 -5.167 1.00 92.12 84 ILE A C 1
ATOM 684 O O . ILE A 1 84 ? 12.825 2.584 -5.970 1.00 92.12 84 ILE A O 1
ATOM 688 N N . ILE A 1 85 ? 11.220 4.048 -5.374 1.00 90.81 85 ILE A N 1
ATOM 689 C CA . ILE A 1 85 ? 11.329 4.893 -6.573 1.00 90.81 85 ILE A CA 1
ATOM 690 C C . ILE A 1 85 ? 12.757 5.429 -6.709 1.00 90.81 85 ILE A C 1
ATOM 692 O O . ILE A 1 85 ? 13.399 5.249 -7.744 1.00 90.81 85 ILE A O 1
ATOM 696 N N . LYS A 1 86 ? 13.306 6.021 -5.640 1.00 89.00 86 LYS A N 1
ATOM 697 C CA . LYS A 1 86 ? 14.665 6.578 -5.648 1.00 89.00 86 LYS A CA 1
ATOM 698 C C . LYS A 1 86 ? 15.724 5.527 -5.993 1.00 89.00 86 LYS A C 1
ATOM 700 O O . LYS A 1 86 ? 16.647 5.831 -6.741 1.00 89.00 86 LYS A O 1
ATOM 705 N N . LYS A 1 87 ? 15.613 4.315 -5.438 1.00 86.44 87 LYS A N 1
ATOM 706 C CA . LYS A 1 87 ? 16.608 3.240 -5.593 1.00 86.44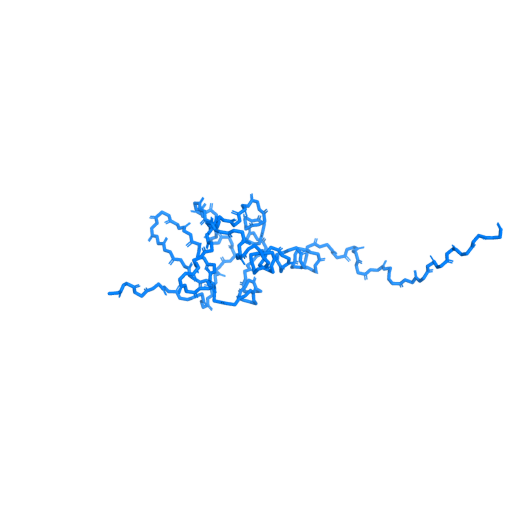 87 LYS A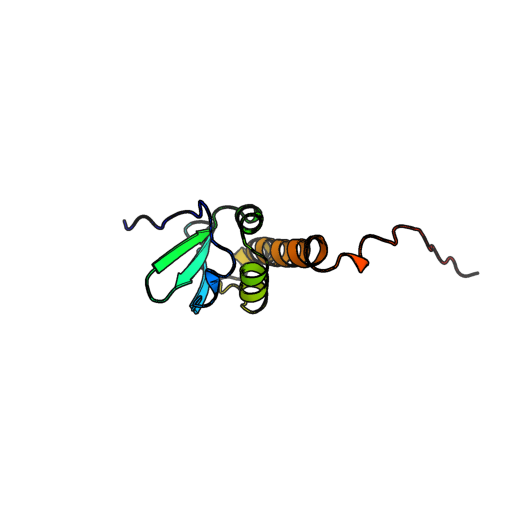 CA 1
ATOM 707 C C . LYS A 1 87 ? 16.480 2.484 -6.916 1.00 86.44 87 LYS A C 1
ATOM 709 O O . LYS A 1 87 ? 17.503 2.170 -7.513 1.00 86.44 87 LYS A O 1
ATOM 714 N N . LYS A 1 88 ? 15.259 2.152 -7.350 1.00 80.19 88 LYS A N 1
ATOM 715 C CA . LYS A 1 88 ? 15.019 1.291 -8.521 1.00 80.19 88 LYS A CA 1
ATOM 716 C C . LYS A 1 88 ? 14.833 2.072 -9.825 1.00 80.19 88 LYS A C 1
ATOM 718 O O . LYS A 1 88 ? 15.219 1.565 -10.868 1.00 80.19 88 LYS A O 1
ATOM 723 N N . MET A 1 89 ? 14.268 3.280 -9.775 1.00 71.88 89 MET A N 1
ATOM 724 C CA . MET A 1 89 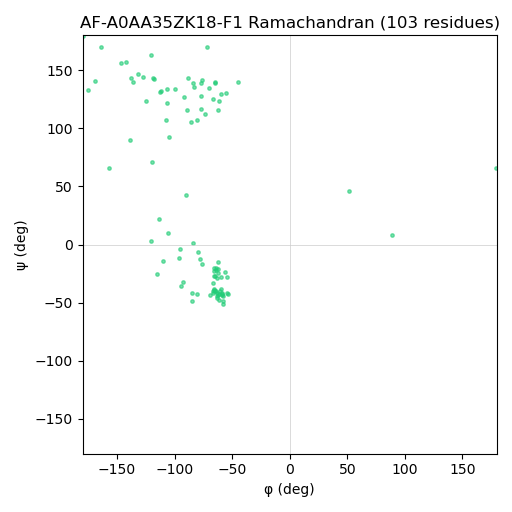? 13.806 3.994 -10.980 1.00 71.88 89 MET A CA 1
ATOM 725 C C . MET A 1 89 ? 14.656 5.222 -11.337 1.00 71.88 89 MET A C 1
ATOM 727 O O . MET A 1 89 ? 14.569 5.730 -12.451 1.00 71.88 89 MET A O 1
ATOM 731 N N . CYS A 1 90 ? 15.513 5.691 -10.425 1.00 62.34 90 CYS A N 1
ATOM 732 C CA . CYS A 1 90 ? 16.404 6.834 -10.650 1.00 62.34 90 CYS A CA 1
ATOM 733 C C . CYS A 1 90 ? 17.889 6.440 -10.518 1.00 62.34 90 CYS A C 1
ATOM 735 O O . CYS A 1 90 ? 18.556 6.879 -9.574 1.00 62.34 90 CYS A O 1
ATOM 737 N N . PRO A 1 91 ? 18.463 5.669 -11.464 1.00 56.25 91 PRO A N 1
ATOM 738 C CA . PRO A 1 91 ? 19.872 5.264 -11.397 1.00 56.25 91 PRO A CA 1
ATOM 739 C C . PRO A 1 91 ? 20.862 6.449 -11.437 1.00 56.25 91 PRO A C 1
ATOM 741 O O . PRO A 1 91 ? 22.014 6.296 -11.049 1.00 56.25 91 PRO A O 1
ATOM 744 N N . GLY A 1 92 ? 20.422 7.651 -11.832 1.00 52.09 92 GLY A N 1
ATOM 745 C CA . GLY A 1 92 ? 21.250 8.865 -11.865 1.00 52.09 92 GLY A CA 1
ATOM 746 C C . GLY A 1 92 ? 21.466 9.585 -10.524 1.00 52.09 92 GLY A C 1
ATOM 747 O O . GLY A 1 92 ? 22.238 10.537 -10.481 1.00 52.09 92 GLY A O 1
ATOM 748 N N . VAL A 1 93 ? 20.810 9.175 -9.428 1.00 51.19 93 VAL A N 1
ATOM 749 C CA . VAL A 1 93 ? 20.950 9.841 -8.107 1.00 51.19 93 VAL A CA 1
ATOM 750 C C . VAL A 1 93 ? 21.985 9.143 -7.212 1.00 51.19 93 VAL A C 1
ATOM 752 O O . VAL A 1 93 ? 22.419 9.697 -6.204 1.00 51.19 93 VAL A O 1
ATOM 755 N N . MET A 1 94 ? 22.449 7.950 -7.588 1.00 49.25 94 MET A N 1
ATOM 756 C CA . MET A 1 94 ? 23.444 7.183 -6.830 1.00 49.25 94 MET A CA 1
ATOM 757 C C . MET A 1 94 ? 24.884 7.519 -7.263 1.00 49.25 94 MET A C 1
ATOM 759 O O . MET A 1 94 ? 25.731 6.648 -7.422 1.00 49.25 94 MET A O 1
ATOM 763 N N . GLY A 1 95 ? 25.149 8.809 -7.465 1.00 47.56 95 GLY A N 1
ATOM 764 C CA . GLY A 1 95 ? 26.449 9.340 -7.856 1.00 47.56 95 GLY A CA 1
ATOM 765 C C . GLY A 1 95 ? 26.582 10.803 -7.461 1.00 47.56 95 GLY A C 1
ATOM 766 O O . GLY A 1 95 ? 26.592 11.660 -8.335 1.00 47.56 95 GLY A O 1
ATOM 767 N N . ARG A 1 96 ? 26.598 11.079 -6.150 1.00 46.16 96 ARG A N 1
ATOM 768 C CA . ARG A 1 96 ? 27.192 12.267 -5.496 1.00 46.16 96 ARG A CA 1
ATOM 769 C C . ARG A 1 96 ? 26.962 12.182 -3.984 1.00 46.16 96 ARG A C 1
ATOM 771 O O . ARG A 1 96 ? 26.231 12.967 -3.389 1.00 46.16 96 ARG A O 1
ATOM 778 N N . SER A 1 97 ? 27.596 11.191 -3.368 1.00 48.91 97 SER A N 1
ATOM 779 C CA . SER A 1 97 ? 28.221 11.452 -2.076 1.00 48.91 97 SER A CA 1
ATOM 780 C C . SER A 1 97 ? 29.540 12.128 -2.415 1.00 48.91 97 SER A C 1
ATOM 782 O O . SER A 1 97 ? 30.382 11.475 -3.011 1.00 48.91 97 SER A O 1
ATOM 784 N N . ASP A 1 98 ? 29.650 13.431 -2.177 1.00 43.84 98 ASP A N 1
ATOM 785 C CA . ASP A 1 98 ? 30.855 14.038 -1.614 1.00 43.84 98 ASP A CA 1
ATOM 786 C C . ASP A 1 98 ? 30.563 15.484 -1.207 1.00 43.84 98 ASP A C 1
ATOM 788 O O . ASP A 1 98 ? 29.790 16.208 -1.837 1.00 43.84 98 ASP A O 1
ATOM 792 N N . MET A 1 99 ? 31.143 15.828 -0.064 1.00 47.06 99 MET A N 1
ATOM 793 C CA . MET A 1 99 ? 31.005 17.054 0.706 1.00 47.06 99 MET A CA 1
ATOM 794 C C . MET A 1 99 ? 31.053 18.338 -0.129 1.00 47.06 99 MET A C 1
ATOM 796 O O . MET A 1 99 ? 31.950 18.538 -0.941 1.00 47.06 99 MET A O 1
ATOM 800 N N . LEU A 1 100 ? 30.198 19.292 0.233 1.00 38.28 100 LEU A N 1
ATOM 801 C CA . LEU A 1 100 ? 30.609 20.692 0.266 1.00 38.28 100 LEU A CA 1
ATOM 802 C C . LEU A 1 100 ? 30.012 21.342 1.513 1.00 38.28 100 LEU A C 1
ATOM 804 O O . LEU A 1 100 ? 28.893 21.850 1.519 1.00 38.28 100 LEU A O 1
ATOM 808 N N . VAL A 1 101 ? 30.789 21.266 2.594 1.00 45.34 101 VAL A N 1
ATOM 809 C CA . VAL A 1 101 ? 30.753 22.268 3.657 1.00 45.34 101 VAL A CA 1
ATOM 810 C C . VAL A 1 101 ? 31.191 23.570 2.995 1.00 45.34 101 VAL A C 1
ATOM 812 O O . VAL A 1 101 ? 32.305 23.654 2.485 1.00 45.34 101 VAL A O 1
ATOM 815 N N . ILE A 1 102 ? 30.302 24.556 2.942 1.00 44.41 102 ILE A N 1
ATOM 816 C CA . ILE A 1 102 ? 30.681 25.927 2.611 1.00 44.41 102 ILE A CA 1
ATOM 817 C C . ILE A 1 102 ? 30.634 26.687 3.932 1.00 44.41 102 ILE A C 1
ATOM 819 O O . ILE A 1 102 ? 29.574 27.153 4.346 1.00 44.41 102 ILE A O 1
ATOM 823 N N . GLU A 1 103 ? 31.776 26.755 4.615 1.00 42.06 103 GLU A N 1
ATOM 824 C CA . GLU A 1 103 ? 32.033 27.843 5.555 1.00 42.06 103 GLU A CA 1
ATOM 825 C C . GLU A 1 103 ? 32.225 29.124 4.736 1.00 42.06 103 GLU A C 1
ATOM 827 O O . GLU A 1 103 ? 32.871 29.119 3.685 1.00 42.06 103 GLU A O 1
ATOM 832 N N . LYS A 1 104 ? 31.587 30.205 5.179 1.00 51.78 104 LYS A N 1
ATOM 833 C CA . LYS A 1 104 ? 31.764 31.549 4.634 1.00 51.78 104 LYS A CA 1
ATOM 834 C C . LYS A 1 104 ? 32.567 32.350 5.654 1.00 51.78 104 LYS A C 1
ATOM 836 O O . LYS A 1 104 ? 32.102 32.476 6.786 1.00 51.78 104 LYS A O 1
ATOM 841 N N . ASP A 1 105 ? 33.715 32.862 5.219 1.00 49.97 105 ASP A N 1
ATOM 842 C CA . ASP A 1 105 ? 34.415 33.993 5.843 1.00 49.97 105 ASP A CA 1
ATOM 843 C C . ASP A 1 105 ? 33.544 35.264 5.849 1.00 49.97 105 ASP A C 1
ATOM 845 O O . ASP A 1 105 ? 32.774 35.473 4.872 1.00 49.97 105 ASP A O 1
#